Protein AF-A0A6J4P985-F1 (afdb_monomer_lite)

Secondary structure (DSSP, 8-state):
-HHHHHHHHTSHHHHHHHHHHHHHHHHHHHTGGG-HHHHHHHHHHHHHHHHHHHHHHHHHHT-

Organism: NCBI:txid349277

Foldseek 3Di:
DVVLVCVQVVDPVSVCLLVQLVVLLVVLVVCVVVPPVSVVSPVSSVVSNVVSVVVVVVVVVVD

pLDDT: mean 82.29, std 10.56, range [44.09, 92.62]

Structure (mmCIF, N/CA/C/O backbone):
data_AF-A0A6J4P985-F1
#
_entry.id   AF-A0A6J4P985-F1
#
loop_
_atom_site.group_PDB
_atom_site.id
_atom_site.type_symbol
_atom_site.label_atom_id
_atom_site.label_alt_id
_atom_site.label_comp_id
_atom_site.label_asym_id
_atom_site.label_entity_id
_atom_site.label_seq_id
_atom_site.pdbx_PDB_ins_code
_atom_site.Cartn_x
_atom_site.Cartn_y
_atom_site.Cartn_z
_atom_site.occupancy
_atom_site.B_iso_or_equiv
_atom_site.auth_seq_id
_atom_site.auth_comp_id
_atom_site.auth_asym_id
_atom_site.auth_atom_id
_atom_site.pdbx_PDB_model_num
ATOM 1 N N . MET A 1 1 ? 2.004 -5.368 13.397 1.00 64.25 1 MET A N 1
ATOM 2 C CA . MET A 1 1 ? 1.753 -5.888 12.028 1.00 64.25 1 MET A CA 1
ATOM 3 C C . MET A 1 1 ? 0.408 -6.604 11.873 1.00 64.25 1 MET A C 1
ATOM 5 O O . MET A 1 1 ? -0.325 -6.247 10.963 1.00 64.25 1 MET A O 1
ATOM 9 N N . ARG A 1 2 ? 0.018 -7.547 12.750 1.00 77.75 2 ARG A N 1
ATOM 10 C CA . ARG A 1 2 ? -1.259 -8.292 12.620 1.00 77.75 2 ARG A CA 1
ATOM 11 C C . ARG A 1 2 ? -2.518 -7.406 12.557 1.00 77.75 2 ARG A C 1
ATOM 13 O O . ARG A 1 2 ? -3.422 -7.697 11.788 1.00 77.75 2 ARG A O 1
ATOM 20 N N . VAL A 1 3 ? -2.555 -6.306 13.315 1.00 82.19 3 VAL A N 1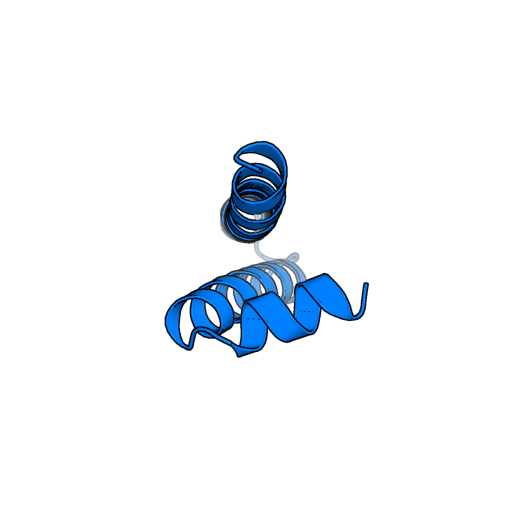
ATOM 21 C CA . VAL A 1 3 ? -3.701 -5.372 13.361 1.00 82.19 3 VAL A CA 1
ATOM 22 C C . VAL A 1 3 ? -3.911 -4.636 12.032 1.00 82.19 3 VAL A C 1
ATOM 24 O O . VAL A 1 3 ? -5.043 -4.523 11.577 1.00 82.19 3 VAL A O 1
ATOM 27 N N . PHE A 1 4 ? -2.826 -4.221 11.371 1.00 81.06 4 PHE A N 1
ATOM 28 C CA . PHE A 1 4 ? -2.872 -3.608 10.041 1.00 81.06 4 PHE A CA 1
ATOM 29 C C . PHE A 1 4 ? -3.444 -4.577 9.002 1.00 81.06 4 PHE A C 1
ATOM 31 O O . PHE A 1 4 ? -4.375 -4.234 8.286 1.00 81.06 4 PHE A O 1
ATOM 38 N N . PHE A 1 5 ? -2.964 -5.823 8.973 1.00 79.94 5 PHE A N 1
ATOM 39 C CA . PHE A 1 5 ? -3.481 -6.829 8.039 1.00 79.94 5 PHE A CA 1
ATOM 40 C C . PHE A 1 5 ? -4.961 -7.134 8.262 1.00 79.94 5 PHE A C 1
ATOM 42 O O . PHE A 1 5 ? -5.729 -7.179 7.307 1.00 79.94 5 PHE A O 1
ATOM 49 N N . VAL A 1 6 ? -5.388 -7.287 9.518 1.00 85.12 6 VAL A N 1
ATOM 50 C CA . VAL A 1 6 ? -6.811 -7.473 9.837 1.00 85.12 6 VAL A CA 1
ATOM 51 C C . VAL A 1 6 ? -7.632 -6.268 9.373 1.00 85.12 6 VAL A C 1
ATOM 53 O O . VAL A 1 6 ? -8.722 -6.444 8.843 1.00 85.12 6 VAL A O 1
ATOM 56 N N . TRP A 1 7 ? -7.108 -5.051 9.520 1.00 85.69 7 TRP A N 1
ATOM 57 C CA . TRP A 1 7 ? -7.759 -3.823 9.068 1.00 85.69 7 TRP A CA 1
ATOM 58 C C . TRP A 1 7 ? -7.883 -3.724 7.542 1.00 85.69 7 TRP A C 1
ATOM 60 O O . TRP A 1 7 ? -8.948 -3.345 7.051 1.00 85.69 7 TRP A O 1
ATOM 70 N N . VAL A 1 8 ? -6.834 -4.103 6.806 1.00 83.94 8 VAL A N 1
ATOM 71 C CA . VAL A 1 8 ? -6.837 -4.152 5.335 1.00 83.94 8 VAL A CA 1
ATOM 72 C C . VAL A 1 8 ? -7.862 -5.176 4.846 1.00 83.94 8 VAL A C 1
ATOM 74 O O . VAL A 1 8 ? -8.694 -4.855 4.007 1.00 83.94 8 VAL A O 1
ATOM 77 N N . VAL A 1 9 ? -7.867 -6.384 5.417 1.00 85.88 9 VAL A N 1
ATOM 78 C CA . VAL A 1 9 ? -8.772 -7.475 5.005 1.00 85.88 9 VAL A CA 1
ATOM 79 C C . VAL A 1 9 ? -10.230 -7.205 5.406 1.00 85.88 9 VAL A C 1
ATOM 81 O O . VAL A 1 9 ? -11.150 -7.721 4.777 1.00 85.88 9 VAL A O 1
ATOM 84 N N . LYS A 1 10 ? -10.472 -6.362 6.419 1.00 87.19 10 LYS A N 1
ATOM 85 C CA . LYS A 1 10 ? -11.827 -6.023 6.886 1.00 87.19 10 LYS A CA 1
ATOM 86 C C . LYS A 1 10 ? -12.641 -5.214 5.870 1.00 87.19 10 LYS A C 1
ATOM 88 O O . LYS A 1 10 ? -13.865 -5.205 5.969 1.00 87.19 10 LYS A O 1
ATOM 93 N N . SER A 1 11 ? -11.998 -4.533 4.919 1.00 84.75 11 SER A N 1
ATOM 94 C CA . SER A 1 11 ? -12.684 -3.813 3.842 1.00 84.75 11 SER 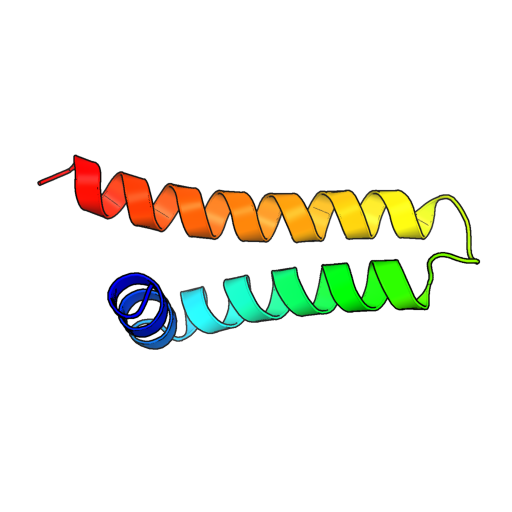A CA 1
ATOM 95 C C . SER A 1 11 ? -12.203 -4.313 2.481 1.00 84.75 11 SER A C 1
ATOM 97 O O . SER A 1 11 ? -11.011 -4.199 2.192 1.00 84.75 11 SER A O 1
ATOM 99 N N . PRO A 1 12 ? -13.102 -4.803 1.607 1.00 82.69 12 PRO A N 1
ATOM 100 C CA . PRO A 1 12 ? -12.708 -5.306 0.293 1.00 82.69 12 PRO A CA 1
ATOM 101 C C . PRO A 1 12 ? -12.038 -4.222 -0.562 1.00 82.69 12 PRO A C 1
ATOM 103 O O . PRO A 1 12 ? -11.117 -4.522 -1.311 1.00 82.69 12 PRO A O 1
ATOM 106 N N . VAL A 1 13 ? -12.429 -2.954 -0.396 1.00 86.69 13 VAL A N 1
ATOM 107 C CA . VAL A 1 13 ? -11.820 -1.818 -1.107 1.00 86.69 13 VAL A CA 1
ATOM 108 C C . VAL A 1 13 ? -10.350 -1.646 -0.714 1.00 86.69 13 VAL A C 1
ATOM 110 O O . VAL A 1 13 ? -9.485 -1.578 -1.580 1.00 86.69 13 VAL A O 1
ATOM 113 N N . ARG A 1 14 ? -10.053 -1.676 0.591 1.00 84.88 14 ARG A N 1
ATOM 114 C CA . ARG A 1 14 ? -8.686 -1.505 1.117 1.00 84.88 14 ARG A CA 1
ATOM 115 C C . ARG A 1 14 ? -7.783 -2.664 0.729 1.00 84.88 14 ARG A C 1
ATOM 117 O O . ARG A 1 14 ? -6.602 -2.471 0.455 1.00 84.88 14 ARG A O 1
ATOM 124 N N . LEU A 1 15 ? -8.344 -3.872 0.709 1.00 88.19 15 LEU A N 1
ATOM 125 C CA . LEU A 1 15 ? -7.646 -5.061 0.244 1.00 88.19 15 LEU A CA 1
ATOM 126 C C . LEU A 1 15 ? -7.233 -4.911 -1.224 1.00 88.19 15 LEU A C 1
ATOM 128 O O . LEU A 1 15 ? -6.087 -5.197 -1.564 1.00 88.19 15 LEU A O 1
ATOM 132 N N . VAL A 1 16 ? -8.141 -4.424 -2.073 1.00 88.88 16 VAL A N 1
ATOM 133 C CA . VAL A 1 16 ? -7.861 -4.171 -3.492 1.00 88.88 16 VAL A CA 1
ATOM 134 C C . VAL A 1 16 ? -6.831 -3.055 -3.666 1.00 88.88 16 VAL A C 1
ATOM 136 O O . VAL A 1 16 ? -5.913 -3.233 -4.461 1.00 88.88 16 VAL A O 1
ATOM 139 N N . GLU A 1 17 ? -6.913 -1.952 -2.919 1.00 87.94 17 GLU A N 1
ATOM 140 C CA . GLU A 1 17 ? -5.909 -0.872 -2.964 1.00 87.94 17 GLU A CA 1
ATOM 141 C C . GLU A 1 17 ? -4.512 -1.373 -2.586 1.00 87.94 17 GLU A C 1
ATOM 143 O O . GLU A 1 17 ? -3.548 -1.154 -3.324 1.00 87.94 17 GLU A O 1
ATOM 148 N N . PHE A 1 18 ? -4.410 -2.108 -1.476 1.00 89.38 18 PHE A N 1
ATOM 149 C CA . PHE A 1 18 ? -3.144 -2.666 -1.012 1.00 89.38 18 PHE A CA 1
ATOM 150 C C . PHE A 1 18 ? -2.558 -3.646 -2.036 1.00 89.38 18 PHE A C 1
ATOM 152 O O . PHE A 1 18 ? -1.392 -3.526 -2.413 1.00 89.38 18 PHE A O 1
ATOM 159 N N . LEU A 1 19 ? -3.370 -4.585 -2.534 1.00 90.81 19 LEU A N 1
ATOM 160 C CA . LEU A 1 19 ? -2.938 -5.550 -3.548 1.00 90.81 19 LEU A CA 1
ATOM 161 C C . LEU A 1 19 ? -2.560 -4.871 -4.866 1.00 90.81 19 LEU A C 1
ATOM 163 O O . LEU A 1 19 ? -1.587 -5.282 -5.492 1.00 90.81 19 LEU A O 1
ATOM 167 N N . SER A 1 20 ? -3.270 -3.816 -5.264 1.00 90.12 20 SER A N 1
ATOM 168 C CA . SER A 1 20 ? -2.948 -3.041 -6.466 1.00 90.12 20 SER A CA 1
ATOM 169 C C . SER A 1 20 ? -1.606 -2.326 -6.325 1.00 90.12 20 SER A C 1
ATOM 171 O O . SER A 1 20 ? -0.797 -2.371 -7.248 1.00 90.12 20 SER A O 1
ATOM 173 N N . GLY A 1 21 ? -1.321 -1.731 -5.162 1.00 90.06 21 GLY A N 1
ATOM 174 C CA . GLY A 1 21 ? -0.016 -1.128 -4.873 1.00 90.06 21 GLY A CA 1
ATOM 175 C C . GLY A 1 21 ? 1.128 -2.148 -4.920 1.00 90.06 21 GLY A C 1
ATOM 176 O O . GLY A 1 21 ? 2.163 -1.892 -5.537 1.00 90.06 21 GLY A O 1
ATOM 177 N N . VAL A 1 22 ? 0.920 -3.336 -4.339 1.00 91.38 22 VAL A N 1
ATOM 178 C CA . VAL A 1 22 ? 1.894 -4.442 -4.393 1.00 91.38 22 VAL A CA 1
ATOM 179 C C . VAL A 1 22 ? 2.099 -4.940 -5.826 1.00 91.38 22 VAL A C 1
ATOM 181 O O . VAL A 1 22 ? 3.239 -5.126 -6.247 1.00 91.38 22 VAL A O 1
ATOM 184 N N . LEU A 1 23 ? 1.023 -5.126 -6.595 1.00 91.81 23 LEU A N 1
ATOM 185 C CA . LEU A 1 23 ? 1.092 -5.555 -7.994 1.00 91.81 23 LEU A CA 1
ATOM 186 C C . LEU A 1 23 ? 1.799 -4.525 -8.876 1.00 91.81 23 LEU A C 1
ATOM 188 O O . LEU A 1 23 ? 2.588 -4.913 -9.732 1.00 91.81 23 LEU A O 1
ATOM 192 N N . LEU A 1 24 ? 1.568 -3.229 -8.653 1.00 90.31 24 LEU A N 1
ATOM 193 C CA . LEU A 1 24 ? 2.262 -2.154 -9.364 1.00 90.31 24 LEU A CA 1
ATOM 194 C C . LEU A 1 24 ? 3.765 -2.165 -9.085 1.00 90.31 24 LEU A C 1
ATOM 196 O O . LEU A 1 24 ? 4.548 -2.021 -10.017 1.00 90.31 24 LEU A O 1
ATOM 200 N N . LEU A 1 25 ? 4.174 -2.386 -7.834 1.00 89.38 25 LEU A N 1
ATOM 201 C CA . LEU A 1 25 ? 5.590 -2.520 -7.476 1.00 89.38 25 LEU A CA 1
ATOM 202 C C . LEU A 1 25 ? 6.219 -3.782 -8.065 1.00 89.38 25 LEU A C 1
ATOM 204 O O . LEU A 1 25 ? 7.351 -3.739 -8.545 1.00 89.38 25 LEU A O 1
ATOM 208 N N . LEU A 1 26 ? 5.485 -4.894 -8.061 1.00 89.25 26 LEU A N 1
ATOM 209 C CA . LEU A 1 26 ? 5.937 -6.136 -8.679 1.00 89.25 26 LEU A CA 1
ATOM 210 C C . LEU A 1 26 ? 6.096 -5.966 -10.194 1.00 89.25 26 LEU A C 1
ATOM 212 O O . LEU A 1 26 ? 7.107 -6.378 -10.755 1.00 89.25 26 LEU A O 1
ATOM 216 N N . ALA A 1 27 ? 5.139 -5.309 -10.849 1.00 87.31 27 ALA A N 1
ATOM 217 C CA . ALA A 1 27 ? 5.238 -4.953 -12.257 1.00 87.31 27 ALA A CA 1
ATOM 218 C C . ALA A 1 27 ? 6.431 -4.018 -12.501 1.00 87.31 27 ALA A C 1
ATOM 220 O O . ALA A 1 27 ? 7.223 -4.277 -13.398 1.00 87.31 27 ALA A O 1
ATOM 221 N N . ALA A 1 28 ? 6.619 -2.985 -11.676 1.00 87.56 28 ALA A N 1
ATOM 222 C CA . ALA A 1 28 ? 7.759 -2.076 -11.783 1.00 87.56 28 ALA A CA 1
ATOM 223 C C . ALA A 1 28 ? 9.101 -2.819 -11.719 1.00 87.56 28 ALA A C 1
ATOM 225 O O . ALA A 1 28 ? 10.000 -2.530 -12.505 1.00 87.56 28 ALA A O 1
ATOM 226 N N . PHE A 1 29 ? 9.205 -3.809 -10.828 1.00 85.06 29 PHE A N 1
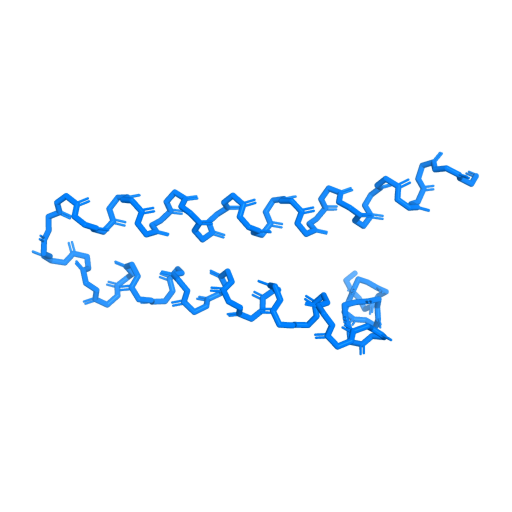ATOM 227 C CA . PHE A 1 29 ? 10.381 -4.662 -10.696 1.00 85.06 29 PHE A CA 1
ATOM 228 C C . PHE A 1 29 ? 10.596 -5.550 -11.928 1.00 85.06 29 PHE A C 1
ATOM 230 O O . PHE A 1 29 ? 11.699 -5.600 -12.465 1.00 85.06 29 PHE A O 1
ATOM 237 N N . LEU A 1 30 ? 9.543 -6.210 -12.418 1.00 85.38 30 LEU A N 1
ATOM 238 C CA . LEU A 1 30 ? 9.619 -7.078 -13.600 1.00 85.38 30 LEU A CA 1
ATOM 239 C C . LEU A 1 30 ? 9.930 -6.300 -14.887 1.00 85.38 30 LEU A C 1
ATOM 241 O O . LEU A 1 30 ? 10.619 -6.811 -15.764 1.00 85.38 30 LEU A O 1
ATOM 245 N N . PHE A 1 31 ? 9.456 -5.059 -14.990 1.00 80.38 31 PHE A N 1
ATOM 246 C CA . PHE A 1 31 ? 9.726 -4.154 -16.108 1.00 80.38 31 PHE A CA 1
ATOM 247 C C . PHE A 1 31 ? 10.910 -3.210 -1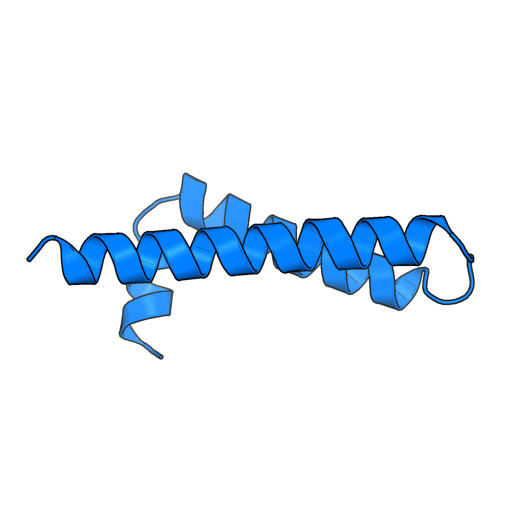5.841 1.00 80.38 31 PHE A C 1
ATOM 249 O O . PHE A 1 31 ? 11.088 -2.238 -16.577 1.00 80.38 31 PHE A O 1
ATOM 256 N N . SER A 1 32 ? 11.734 -3.479 -14.818 1.00 71.69 32 SER A N 1
ATOM 257 C CA . SER A 1 32 ? 12.849 -2.606 -14.421 1.00 71.69 32 SER A CA 1
ATOM 258 C C . SER A 1 32 ? 13.904 -2.440 -15.519 1.00 71.69 32 SER A C 1
ATOM 260 O O . SER A 1 32 ? 14.621 -1.442 -15.523 1.00 71.69 32 SER A O 1
ATOM 262 N N . GLU A 1 33 ? 13.993 -3.373 -16.470 1.00 73.12 33 GLU A N 1
ATOM 263 C CA . GLU A 1 33 ? 14.905 -3.272 -17.617 1.00 73.12 33 GLU A CA 1
ATOM 264 C C . GLU A 1 33 ? 14.365 -2.349 -18.736 1.00 73.12 33 GLU A C 1
ATOM 266 O O . GLU A 1 33 ? 15.098 -1.979 -19.648 1.00 73.12 33 GLU A O 1
ATOM 271 N N . GLY A 1 34 ? 13.094 -1.926 -18.658 1.00 63.88 34 GLY A N 1
ATOM 272 C CA . GLY A 1 34 ? 12.365 -1.200 -19.710 1.00 63.88 34 GLY A CA 1
ATOM 273 C C . GLY A 1 34 ? 12.393 0.338 -19.656 1.00 63.88 34 GLY A C 1
ATOM 274 O O . GLY A 1 34 ? 11.683 0.979 -20.431 1.00 63.88 34 GLY A O 1
ATOM 275 N N . GLY A 1 35 ? 13.173 0.967 -18.768 1.00 68.00 35 GLY A N 1
ATOM 276 C CA . GLY A 1 35 ? 13.329 2.435 -18.713 1.00 68.00 35 GLY A CA 1
ATOM 277 C C . GLY A 1 35 ? 12.195 3.201 -18.000 1.00 68.00 35 GLY A C 1
ATOM 278 O O . GLY A 1 35 ? 11.612 2.697 -17.043 1.00 68.00 35 GLY A O 1
ATOM 279 N N . LEU A 1 36 ? 11.886 4.432 -18.457 1.00 61.16 36 LEU A N 1
ATOM 280 C CA . LEU A 1 36 ? 10.907 5.404 -17.901 1.00 61.16 36 LEU A CA 1
ATOM 281 C C . LEU A 1 36 ? 9.583 4.839 -17.325 1.00 61.16 36 LEU A C 1
ATOM 283 O O . LEU A 1 36 ? 9.185 5.309 -16.256 1.00 61.16 36 LEU A O 1
ATOM 287 N N . PRO A 1 37 ? 8.891 3.859 -17.948 1.00 72.44 37 PRO A N 1
ATOM 288 C CA . PRO A 1 37 ? 7.656 3.300 -17.384 1.00 72.44 37 PRO A CA 1
ATOM 289 C C . PRO A 1 37 ? 7.842 2.637 -16.010 1.00 72.44 37 PRO A C 1
ATOM 291 O O . PRO A 1 37 ? 6.924 2.670 -15.190 1.00 72.44 37 PRO A O 1
ATOM 294 N N . SER A 1 38 ? 9.026 2.093 -15.714 1.00 73.56 38 SER A N 1
ATOM 295 C CA . SER A 1 38 ? 9.313 1.473 -14.412 1.00 73.56 38 SER A CA 1
ATOM 296 C C . SER A 1 38 ? 9.300 2.493 -13.267 1.00 73.56 38 SER A C 1
ATOM 298 O O . SER A 1 38 ? 8.718 2.226 -12.219 1.00 73.56 38 SER A O 1
ATOM 300 N N . ILE A 1 39 ? 9.844 3.698 -13.481 1.00 83.19 39 ILE A N 1
ATOM 301 C CA . ILE A 1 39 ? 9.873 4.781 -12.482 1.00 83.19 39 ILE A CA 1
ATOM 302 C C . ILE A 1 39 ? 8.454 5.226 -12.127 1.00 83.19 39 ILE A C 1
ATOM 304 O O . ILE A 1 39 ? 8.137 5.393 -10.948 1.00 83.19 39 ILE A O 1
ATOM 308 N N . SER A 1 40 ? 7.580 5.386 -13.125 1.00 84.06 40 SER A N 1
ATOM 309 C CA . SER A 1 40 ? 6.178 5.736 -12.883 1.00 84.06 40 SER A CA 1
ATOM 310 C C . SER A 1 40 ? 5.460 4.647 -12.087 1.00 84.06 40 SER A C 1
ATOM 312 O O . SER A 1 40 ? 4.760 4.967 -11.130 1.00 84.06 40 SER A O 1
ATOM 314 N N . LEU A 1 41 ? 5.666 3.369 -12.421 1.00 85.81 41 LEU A N 1
ATOM 315 C CA . LEU A 1 41 ? 5.067 2.243 -11.693 1.00 85.81 41 LEU A CA 1
ATOM 316 C C . LEU A 1 41 ? 5.571 2.151 -10.245 1.00 85.81 41 LEU A C 1
ATOM 318 O O . LEU A 1 41 ? 4.764 1.959 -9.334 1.00 85.81 41 LEU A O 1
ATOM 322 N N . TYR A 1 42 ? 6.871 2.363 -10.017 1.00 86.19 42 TYR A N 1
ATOM 323 C CA . TYR A 1 42 ? 7.440 2.475 -8.672 1.00 86.19 42 TYR A CA 1
ATOM 324 C C . TYR A 1 42 ? 6.808 3.627 -7.891 1.00 86.19 42 TYR A C 1
ATOM 326 O O . TYR A 1 42 ? 6.413 3.443 -6.738 1.00 86.19 42 TYR A O 1
ATOM 334 N N . GLY A 1 43 ? 6.671 4.793 -8.526 1.00 88.81 43 GLY A N 1
ATOM 335 C CA . GLY A 1 43 ? 6.022 5.964 -7.948 1.00 88.81 43 GLY A CA 1
ATOM 336 C C . GLY A 1 43 ? 4.584 5.666 -7.536 1.00 88.81 43 GLY A C 1
ATOM 337 O O . GLY A 1 43 ? 4.259 5.758 -6.355 1.00 88.81 43 GLY A O 1
ATOM 338 N N . PHE A 1 44 ? 3.740 5.241 -8.479 1.00 88.56 44 PHE A N 1
ATOM 339 C CA . PHE A 1 44 ? 2.326 4.955 -8.218 1.00 88.56 44 PHE A CA 1
ATOM 340 C C . PHE A 1 44 ? 2.125 3.839 -7.191 1.00 88.56 44 PHE A C 1
ATOM 342 O O . PHE A 1 44 ? 1.312 3.997 -6.281 1.00 88.56 44 PHE A O 1
ATOM 349 N N . GLY A 1 45 ? 2.877 2.739 -7.291 1.00 90.00 45 GLY A N 1
ATOM 350 C CA . GLY A 1 45 ? 2.777 1.629 -6.345 1.00 90.00 45 GLY A CA 1
ATOM 351 C C . GLY A 1 45 ? 3.177 2.033 -4.924 1.00 90.00 45 GLY A C 1
ATOM 352 O O . GLY A 1 45 ? 2.461 1.733 -3.967 1.00 90.00 45 GLY A O 1
ATOM 353 N N . THR A 1 46 ? 4.266 2.795 -4.781 1.00 91.12 46 THR A N 1
ATOM 354 C CA . THR A 1 46 ? 4.704 3.315 -3.475 1.00 91.12 46 THR A CA 1
ATOM 355 C C . THR A 1 46 ? 3.689 4.297 -2.895 1.00 91.12 46 THR A C 1
ATOM 357 O O . THR A 1 46 ? 3.376 4.226 -1.709 1.00 91.12 46 THR A O 1
ATOM 360 N N . LEU A 1 47 ? 3.135 5.186 -3.723 1.00 92.62 47 LEU A N 1
ATOM 361 C CA . LEU A 1 47 ? 2.170 6.204 -3.301 1.00 92.62 47 LEU A CA 1
ATOM 362 C C . LEU A 1 47 ? 0.855 5.564 -2.826 1.00 92.62 47 LEU A C 1
ATOM 364 O O . LEU A 1 47 ? 0.327 5.955 -1.788 1.00 92.62 47 LEU A O 1
ATOM 368 N N . LEU A 1 48 ? 0.379 4.520 -3.512 1.00 91.00 48 LEU A N 1
ATOM 369 C CA . LEU A 1 48 ? -0.779 3.718 -3.094 1.00 91.00 48 LEU A CA 1
ATOM 370 C C . LEU A 1 48 ? -0.561 3.033 -1.741 1.00 91.00 48 LEU A C 1
ATOM 372 O O . LEU A 1 48 ? -1.423 3.099 -0.861 1.00 91.00 48 LEU A O 1
ATOM 376 N N . LEU A 1 49 ? 0.601 2.405 -1.542 1.00 90.69 49 LEU A N 1
ATOM 377 C CA . LEU A 1 49 ? 0.935 1.794 -0.254 1.00 90.69 49 LEU A CA 1
ATOM 378 C C . LEU A 1 49 ? 1.064 2.839 0.855 1.00 90.69 49 LEU A C 1
ATOM 380 O O . LEU A 1 49 ? 0.603 2.606 1.973 1.00 90.69 49 LEU A O 1
ATOM 384 N N . PHE A 1 50 ? 1.641 4.000 0.544 1.00 91.56 50 PHE A N 1
ATOM 385 C CA . PHE A 1 50 ? 1.763 5.105 1.486 1.00 91.56 50 PHE A CA 1
ATOM 386 C C . PHE A 1 50 ? 0.396 5.662 1.887 1.00 91.56 50 PHE A C 1
ATOM 388 O O . PHE A 1 50 ? 0.145 5.828 3.074 1.00 91.56 50 PHE A O 1
ATOM 395 N N . LEU A 1 51 ? -0.516 5.877 0.935 1.00 90.19 51 LEU A N 1
ATOM 396 C CA . LEU A 1 51 ? -1.896 6.293 1.207 1.00 90.19 51 LEU A CA 1
ATOM 397 C C . LEU A 1 51 ? -2.648 5.254 2.042 1.00 90.19 51 LEU A C 1
ATOM 399 O O . LEU A 1 51 ? -3.340 5.614 2.992 1.00 90.19 51 LEU A O 1
ATOM 403 N N . THR A 1 52 ? -2.461 3.967 1.742 1.00 88.56 52 THR A N 1
ATOM 404 C CA . THR A 1 52 ? -3.058 2.872 2.522 1.00 88.56 52 THR A CA 1
ATOM 405 C C . THR A 1 52 ? -2.552 2.888 3.969 1.00 88.56 52 THR A C 1
ATOM 407 O O . THR A 1 52 ? -3.332 2.729 4.910 1.00 88.56 52 THR A O 1
ATOM 410 N N . LEU A 1 53 ? -1.248 3.111 4.164 1.00 88.12 53 LEU A N 1
ATOM 411 C CA . LEU A 1 53 ? -0.638 3.233 5.487 1.00 88.12 53 LEU A CA 1
ATOM 412 C C . LEU A 1 53 ? -1.100 4.502 6.212 1.00 88.12 53 LEU A C 1
ATOM 414 O O . LEU A 1 53 ? -1.427 4.448 7.396 1.00 88.12 53 LEU A O 1
ATOM 418 N N . TYR A 1 54 ? -1.162 5.625 5.504 1.00 88.12 54 TYR A N 1
ATOM 419 C CA . TYR A 1 54 ? -1.631 6.898 6.029 1.00 88.12 54 TYR A CA 1
ATOM 420 C C . TYR A 1 54 ? -3.083 6.795 6.504 1.00 88.12 54 TYR A C 1
ATOM 422 O O . TYR A 1 54 ? -3.366 7.137 7.645 1.00 88.12 54 TYR A O 1
ATOM 430 N N . ALA A 1 55 ? -3.978 6.216 5.701 1.00 86.50 55 ALA A N 1
ATOM 431 C CA . ALA A 1 55 ? -5.374 5.992 6.074 1.00 86.50 55 ALA A CA 1
ATOM 432 C C . ALA A 1 55 ? -5.527 5.078 7.305 1.00 86.50 55 ALA A C 1
ATOM 434 O O . ALA A 1 55 ? -6.462 5.237 8.093 1.00 86.50 55 ALA A O 1
ATOM 435 N N . TYR 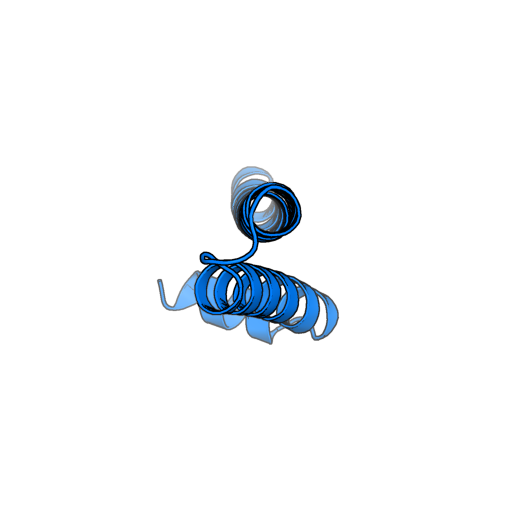A 1 56 ? -4.615 4.120 7.494 1.00 85.31 56 TYR A N 1
ATOM 436 C CA . TYR A 1 56 ? -4.575 3.303 8.706 1.00 85.31 56 TYR A CA 1
ATOM 437 C C . TYR A 1 56 ? -4.159 4.115 9.939 1.00 85.31 56 TYR A C 1
ATOM 439 O O . TYR A 1 56 ? -4.787 3.988 10.992 1.00 85.31 56 TYR A O 1
ATOM 447 N N . LEU A 1 57 ? -3.116 4.942 9.814 1.00 85.88 57 LEU A N 1
ATOM 448 C CA . LEU A 1 57 ? -2.633 5.795 10.903 1.00 85.88 57 LEU A CA 1
ATOM 449 C C . LEU A 1 57 ? -3.652 6.877 11.270 1.00 85.88 57 LEU A C 1
ATOM 451 O O . LEU A 1 57 ? -3.888 7.101 12.453 1.00 85.88 57 LEU A O 1
ATOM 455 N N . ASP A 1 58 ? -4.304 7.480 10.278 1.00 84.19 58 ASP A N 1
ATOM 456 C CA . ASP A 1 58 ? -5.337 8.502 10.458 1.00 84.19 58 ASP A CA 1
ATOM 457 C C . ASP A 1 58 ? -6.558 7.952 11.218 1.00 84.19 58 ASP A C 1
ATOM 459 O O . ASP A 1 58 ? -7.011 8.540 12.200 1.00 84.19 58 ASP A O 1
ATOM 463 N N . GLN A 1 59 ? -7.008 6.732 10.892 1.00 72.62 59 GLN A N 1
ATOM 464 C CA . GLN A 1 59 ? -8.041 6.052 11.687 1.00 72.62 59 GLN A CA 1
ATOM 465 C C . GLN A 1 59 ? -7.616 5.740 13.130 1.00 72.62 59 GLN A C 1
ATOM 467 O O . GLN A 1 59 ? -8.481 5.555 13.989 1.00 72.62 59 GLN A O 1
ATOM 472 N N . GLY A 1 60 ? -6.313 5.628 13.393 1.00 59.53 60 GLY A N 1
ATOM 473 C CA . GLY A 1 60 ? -5.765 5.468 14.739 1.00 59.53 60 GLY A CA 1
ATOM 474 C C . GLY A 1 60 ? -5.611 6.790 15.496 1.00 59.53 60 GLY A C 1
ATOM 475 O O . GLY A 1 60 ? -5.725 6.778 16.715 1.00 59.53 60 GLY A O 1
ATOM 476 N N . ALA A 1 61 ? -5.378 7.902 14.792 1.00 57.16 61 ALA A N 1
ATOM 477 C CA . ALA A 1 61 ? -5.174 9.236 15.361 1.00 57.16 61 ALA A CA 1
ATOM 478 C C . ALA A 1 61 ? -6.487 9.968 15.693 1.00 57.16 61 ALA A C 1
ATOM 480 O O . ALA A 1 61 ? -6.502 10.843 16.553 1.00 57.16 61 ALA A O 1
ATOM 481 N N . GLY A 1 62 ? -7.594 9.600 15.043 1.00 51.38 62 GLY A N 1
ATOM 482 C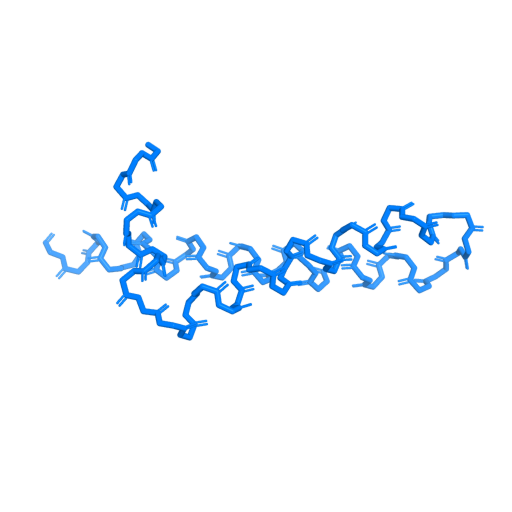 CA . GLY A 1 62 ? -8.938 10.108 15.348 1.00 51.38 62 GLY A CA 1
ATOM 483 C C . GLY A 1 62 ? -9.625 9.454 16.558 1.00 51.38 62 GLY A C 1
ATOM 484 O O . GLY A 1 62 ? -10.846 9.563 16.678 1.00 51.38 62 GLY A O 1
ATOM 485 N N . ARG A 1 63 ? -8.884 8.733 17.410 1.00 44.09 63 ARG A N 1
ATOM 486 C CA . ARG A 1 63 ? -9.375 8.089 18.638 1.00 44.09 63 ARG A CA 1
ATOM 487 C C . ARG A 1 63 ? -8.616 8.555 19.866 1.00 44.09 63 ARG A C 1
ATOM 489 O O . ARG A 1 63 ? -7.370 8.539 19.816 1.00 44.09 63 ARG A O 1
#

Sequence (63 aa):
MRVFFVWVVKSPVRLVEFLSGVLLLLAAFLFSEGGLPSISLYGFGTLLLFLTLYAYLDQGAGR

Radius of gyration: 13.4 Å; chains: 1; bounding box: 28×18×38 Å